Protein AF-A0A937P7V9-F1 (afdb_monomer_lite)

Foldseek 3Di:
DLQVLLVVLLVVLVCCVVVVDDPVCCVPVVVVSLVVSCVVVCVVVVVVVVVVVVDDPPPNDDPLLVVQLVVLLVVLVVVLVVVLVVVCVVCVVVPDPDPCNSCVVSNSVSSSSNSSVVSSVVSVVVD

pLDDT: mean 87.38, std 8.37, range [53.78, 97.75]

Radius of gyration: 17.05 Å; chains: 1; bounding box: 44×20×47 Å

Sequence (127 aa):
MGVICGLLGLAMISMQLVLDVPMWHIKSFGMFTVILLLVPYGLVTGYWMLIKSKEKISEWYDEKQWMDVSRAGFITLILSVLAMILIFILNIKSLPGGVFGILWFPFYLFFVLFVFSFCVLVFTNKS

Secondary structure (DSSP, 8-state):
-HHHHHHHHHHHHHHHHHTT--HHHIIIIIHHHHHHHHHHHHHHHHHHHHHHTTS-GGGT--HHHHHHHHHHHHHHHHHHHHHHHHHHHHHTTSTTTSTHHHHHHHHHHHHHHHHHHHHHHHHHHT-

Structure (mmCIF, N/CA/C/O backbone):
data_AF-A0A937P7V9-F1
#
_entry.id   AF-A0A937P7V9-F1
#
loop_
_atom_site.group_PDB
_atom_site.id
_atom_site.type_symbol
_atom_site.label_atom_id
_atom_site.label_alt_id
_atom_site.label_comp_id
_atom_site.label_asym_id
_atom_site.label_entity_id
_atom_site.label_seq_id
_atom_site.pdbx_PDB_ins_code
_atom_site.Cartn_x
_atom_site.Cartn_y
_atom_site.Cartn_z
_atom_site.occupancy
_atom_site.B_iso_or_equiv
_atom_site.auth_seq_id
_atom_site.auth_comp_id
_atom_site.auth_asym_id
_atom_site.auth_atom_id
_atom_site.pdbx_PDB_model_num
ATOM 1 N N . MET A 1 1 ? -8.938 -7.554 4.189 1.00 86.31 1 MET A N 1
ATOM 2 C CA . MET A 1 1 ? -9.083 -7.128 2.777 1.00 86.31 1 MET A CA 1
ATOM 3 C C . MET A 1 1 ? -7.957 -6.219 2.309 1.00 86.31 1 MET A C 1
ATOM 5 O O . MET A 1 1 ? -7.293 -6.596 1.355 1.00 86.31 1 MET A O 1
ATOM 9 N N . GLY A 1 2 ? -7.684 -5.090 2.979 1.00 88.25 2 GLY A N 1
ATOM 10 C CA . GLY A 1 2 ? -6.633 -4.156 2.544 1.00 88.25 2 GLY A CA 1
ATOM 11 C C . GLY A 1 2 ? -5.231 -4.773 2.417 1.00 88.25 2 GLY A C 1
ATOM 12 O O . GLY A 1 2 ? -4.589 -4.581 1.393 1.00 88.25 2 GLY A O 1
ATOM 13 N N . VAL A 1 3 ? -4.808 -5.626 3.363 1.00 92.81 3 VAL A N 1
ATOM 14 C CA . VAL A 1 3 ? -3.529 -6.370 3.265 1.00 92.81 3 VAL A CA 1
ATOM 15 C C . VAL A 1 3 ? -3.472 -7.243 2.007 1.00 92.81 3 VAL A C 1
ATOM 17 O O . VAL A 1 3 ? -2.483 -7.217 1.288 1.00 92.81 3 VAL A O 1
ATOM 20 N N . ILE A 1 4 ? -4.543 -7.987 1.717 1.00 92.62 4 ILE A N 1
ATOM 21 C CA . ILE A 1 4 ? -4.607 -8.906 0.571 1.00 92.62 4 ILE A CA 1
ATOM 22 C C . ILE A 1 4 ? -4.572 -8.118 -0.744 1.00 92.62 4 ILE A C 1
ATOM 24 O O . ILE A 1 4 ? -3.779 -8.434 -1.623 1.00 92.62 4 ILE A O 1
ATOM 28 N N . CYS A 1 5 ? -5.387 -7.064 -0.863 1.00 92.62 5 CYS A N 1
ATOM 29 C CA . CYS A 1 5 ? -5.443 -6.233 -2.071 1.00 92.62 5 CYS A CA 1
ATOM 30 C C . CYS A 1 5 ? -4.111 -5.506 -2.308 1.00 92.62 5 CYS A C 1
ATOM 32 O O . CYS A 1 5 ? -3.616 -5.483 -3.431 1.00 92.62 5 CYS A O 1
ATOM 34 N N . GLY A 1 6 ? -3.507 -4.970 -1.243 1.00 92.38 6 GLY A N 1
ATOM 35 C CA . GLY A 1 6 ? -2.187 -4.346 -1.284 1.00 92.38 6 GLY A CA 1
ATOM 36 C C . GLY A 1 6 ? -1.089 -5.321 -1.708 1.00 92.38 6 GLY A C 1
ATOM 37 O O . GLY A 1 6 ? -0.327 -5.024 -2.623 1.00 92.38 6 GLY A O 1
ATOM 38 N N . LEU A 1 7 ? -1.044 -6.514 -1.108 1.00 95.00 7 LEU A N 1
ATOM 39 C CA . LEU A 1 7 ? -0.042 -7.532 -1.431 1.00 95.00 7 LEU A CA 1
ATOM 40 C C . LEU A 1 7 ? -0.167 -8.029 -2.877 1.00 95.00 7 LEU A C 1
ATOM 42 O O . LEU A 1 7 ? 0.836 -8.098 -3.583 1.00 95.00 7 LEU A O 1
ATOM 46 N N . LEU A 1 8 ? -1.385 -8.343 -3.330 1.00 93.81 8 LEU A N 1
ATOM 47 C CA . LEU A 1 8 ? -1.629 -8.780 -4.707 1.00 93.81 8 LEU A CA 1
ATOM 48 C C . LEU A 1 8 ? -1.282 -7.679 -5.716 1.00 93.81 8 LEU A C 1
ATOM 50 O O . LEU A 1 8 ? -0.646 -7.961 -6.728 1.00 93.81 8 LEU A O 1
ATOM 54 N N . GLY A 1 9 ? -1.638 -6.424 -5.429 1.00 92.31 9 GLY A N 1
ATOM 55 C CA . GLY A 1 9 ? -1.283 -5.288 -6.279 1.00 92.31 9 GLY A CA 1
ATOM 56 C C . GLY A 1 9 ? 0.230 -5.087 -6.389 1.00 92.31 9 GLY A C 1
ATOM 57 O O . GLY A 1 9 ? 0.752 -4.940 -7.494 1.00 92.31 9 GLY A O 1
ATOM 58 N N . LEU A 1 10 ? 0.952 -5.166 -5.266 1.00 93.12 10 LEU A N 1
ATOM 59 C CA . LEU A 1 10 ? 2.416 -5.096 -5.250 1.00 93.12 10 LEU A CA 1
ATOM 60 C C . LEU A 1 10 ? 3.065 -6.267 -6.001 1.00 93.12 10 LEU A C 1
ATOM 62 O O . LEU A 1 10 ? 4.010 -6.043 -6.757 1.00 93.12 10 LEU A O 1
ATOM 66 N N . ALA A 1 11 ? 2.549 -7.490 -5.840 1.00 92.38 11 ALA A N 1
ATOM 67 C CA . ALA A 1 11 ? 3.038 -8.670 -6.552 1.00 92.38 11 ALA A CA 1
ATOM 68 C C . ALA A 1 11 ? 2.841 -8.553 -8.073 1.00 92.38 11 ALA A C 1
ATOM 70 O O . ALA A 1 11 ? 3.729 -8.896 -8.849 1.00 92.38 11 ALA A O 1
ATOM 71 N N . MET A 1 12 ? 1.705 -8.015 -8.519 1.00 88.38 12 MET A N 1
ATOM 72 C CA . MET A 1 12 ? 1.456 -7.797 -9.947 1.00 88.38 12 MET A CA 1
ATOM 73 C C . MET A 1 12 ? 2.388 -6.734 -10.537 1.00 88.38 12 MET A C 1
ATOM 75 O O . MET A 1 12 ? 2.881 -6.894 -11.654 1.00 88.38 12 MET A O 1
ATOM 79 N N . ILE A 1 13 ? 2.660 -5.659 -9.792 1.00 88.56 13 ILE A N 1
ATOM 80 C CA . ILE A 1 13 ? 3.588 -4.606 -10.224 1.00 88.56 13 ILE A CA 1
ATOM 81 C C . ILE A 1 13 ? 5.021 -5.141 -10.291 1.00 88.56 13 ILE A C 1
ATOM 83 O O . ILE A 1 13 ? 5.723 -4.869 -11.264 1.00 88.56 13 ILE A O 1
ATOM 87 N N . SER A 1 14 ? 5.455 -5.931 -9.306 1.00 87.62 14 SER A N 1
ATOM 88 C CA . SER A 1 14 ? 6.796 -6.522 -9.327 1.00 87.62 14 SER A CA 1
ATOM 89 C C . SER A 1 14 ? 6.968 -7.505 -10.487 1.00 87.62 14 SER A C 1
ATOM 91 O O . SER A 1 14 ? 7.996 -7.463 -11.159 1.00 87.62 14 SER A O 1
ATOM 93 N N . MET A 1 15 ? 5.950 -8.313 -10.806 1.00 86.31 15 MET A N 1
ATOM 94 C CA . MET A 1 15 ? 5.969 -9.179 -11.991 1.00 86.31 15 MET A CA 1
ATOM 95 C C . MET A 1 15 ? 6.113 -8.382 -13.294 1.00 86.31 15 MET A C 1
ATOM 97 O O . MET A 1 15 ? 6.907 -8.762 -14.150 1.00 86.31 15 MET A O 1
ATOM 101 N N . GLN A 1 16 ? 5.403 -7.257 -13.437 1.00 82.81 16 GLN A N 1
ATOM 102 C CA . GLN A 1 16 ? 5.505 -6.401 -14.629 1.00 82.81 16 GLN A CA 1
ATOM 103 C C . GLN A 1 16 ? 6.888 -5.760 -14.788 1.00 82.81 16 GLN A C 1
ATOM 105 O O . GLN A 1 16 ? 7.325 -5.537 -15.913 1.00 82.81 16 GLN A O 1
ATOM 110 N N . LEU A 1 17 ? 7.581 -5.492 -13.678 1.00 79.62 17 LEU A N 1
ATOM 111 C CA . LEU A 1 17 ? 8.949 -4.971 -13.689 1.00 79.62 17 LEU A CA 1
ATOM 112 C C . LEU A 1 17 ? 9.990 -6.040 -14.049 1.00 79.62 17 LEU A C 1
ATOM 114 O O . LEU A 1 17 ? 10.991 -5.713 -14.679 1.00 79.62 17 LEU A O 1
ATOM 118 N N . VAL A 1 18 ? 9.775 -7.297 -13.650 1.00 83.25 18 VAL A N 1
ATOM 119 C CA . VAL A 1 18 ? 10.735 -8.395 -13.872 1.00 83.25 18 VAL A CA 1
ATOM 120 C C . VAL A 1 18 ? 10.582 -9.034 -15.255 1.00 83.25 18 VAL A C 1
ATOM 122 O O . VAL A 1 18 ? 11.574 -9.453 -15.843 1.00 83.25 18 VAL A O 1
ATOM 125 N N . LEU A 1 19 ? 9.357 -9.121 -15.781 1.00 81.31 19 LEU A N 1
ATOM 126 C CA . LEU A 1 19 ? 9.044 -9.881 -17.000 1.00 81.31 19 LEU A CA 1
ATOM 127 C C . LEU A 1 19 ? 9.114 -9.066 -18.306 1.00 81.31 19 LEU A C 1
ATOM 129 O O . LEU A 1 19 ? 8.649 -9.554 -19.330 1.00 81.31 19 LEU A O 1
ATOM 133 N N . ASP A 1 20 ? 9.662 -7.846 -18.268 1.00 71.69 20 ASP A N 1
ATOM 134 C CA . ASP A 1 20 ? 9.807 -6.922 -19.412 1.00 71.69 20 ASP A CA 1
ATOM 135 C C . ASP A 1 20 ? 8.569 -6.888 -20.334 1.00 71.69 20 ASP A C 1
ATOM 137 O O . ASP A 1 20 ? 8.612 -7.084 -21.551 1.00 71.69 20 ASP A O 1
ATOM 141 N N . VAL A 1 21 ? 7.403 -6.727 -19.704 1.00 79.50 21 VAL A N 1
ATOM 142 C CA . VAL A 1 21 ? 6.103 -6.848 -20.364 1.00 79.50 21 VAL A CA 1
ATOM 143 C C . VAL A 1 21 ? 5.898 -5.665 -21.324 1.00 79.50 21 VAL A C 1
ATOM 145 O O . VAL A 1 21 ? 6.143 -4.518 -20.941 1.00 79.50 21 VAL A O 1
ATOM 148 N N . PRO A 1 22 ? 5.385 -5.876 -22.554 1.00 82.81 22 PRO A N 1
ATOM 149 C CA . PRO A 1 22 ? 5.206 -4.795 -23.517 1.00 82.81 22 PRO A CA 1
ATOM 150 C C . PRO A 1 22 ? 4.303 -3.677 -22.979 1.00 82.81 22 PRO A C 1
ATOM 152 O O . PRO A 1 22 ? 3.247 -3.913 -22.387 1.00 82.81 22 PRO A O 1
ATOM 155 N N . MET A 1 23 ? 4.678 -2.429 -23.272 1.00 79.50 23 MET A N 1
ATOM 156 C CA . MET A 1 23 ? 4.063 -1.223 -22.698 1.00 79.50 23 MET A CA 1
ATOM 157 C C . MET A 1 23 ? 2.548 -1.104 -22.955 1.00 79.50 23 MET A C 1
ATOM 159 O O . MET A 1 23 ? 1.813 -0.557 -22.133 1.00 79.50 23 MET A O 1
ATOM 163 N N . TRP A 1 24 ? 2.052 -1.631 -24.081 1.00 81.31 24 TRP A N 1
ATOM 164 C CA . TRP A 1 24 ? 0.614 -1.672 -24.385 1.00 81.31 24 TRP A CA 1
ATOM 165 C C . TRP A 1 24 ? -0.169 -2.572 -23.418 1.00 81.31 24 TRP A C 1
ATOM 167 O O . TRP A 1 24 ? -1.283 -2.227 -23.010 1.00 81.31 24 TRP A O 1
ATOM 177 N N . HIS A 1 25 ? 0.433 -3.691 -23.009 1.00 83.88 25 HIS A N 1
ATOM 178 C CA . HIS A 1 25 ? -0.170 -4.619 -22.061 1.00 83.88 25 HIS A CA 1
ATOM 179 C C . HIS A 1 25 ? -0.229 -3.997 -20.661 1.00 83.88 25 HIS A C 1
ATOM 181 O O . HIS A 1 25 ? -1.283 -4.014 -20.030 1.00 83.88 25 HIS A O 1
ATOM 187 N N . ILE A 1 26 ? 0.856 -3.346 -20.222 1.00 82.19 26 ILE A N 1
ATOM 188 C CA . ILE A 1 26 ? 0.908 -2.612 -18.946 1.00 82.19 26 ILE A CA 1
ATOM 189 C C . ILE A 1 26 ? -0.162 -1.512 -18.901 1.00 82.19 26 ILE A C 1
ATOM 191 O O . ILE A 1 26 ? -0.881 -1.382 -17.912 1.00 82.19 26 ILE A O 1
ATOM 195 N N . LYS A 1 27 ? -0.326 -0.744 -19.984 1.00 82.06 27 LYS A N 1
ATOM 196 C CA . LYS A 1 27 ? -1.345 0.315 -20.051 1.00 82.06 27 LYS A CA 1
ATOM 197 C C . LYS A 1 27 ? -2.769 -0.231 -19.959 1.00 82.06 27 LYS A C 1
ATOM 199 O O . LYS A 1 27 ? -3.555 0.283 -19.173 1.00 82.06 27 LYS A O 1
ATOM 204 N N . SER A 1 28 ? -3.101 -1.250 -20.748 1.00 81.06 28 SER A N 1
ATOM 205 C CA . SER A 1 28 ? -4.487 -1.723 -20.869 1.00 81.06 28 SER A CA 1
ATOM 206 C C . SER A 1 28 ? -4.867 -2.677 -19.734 1.00 81.06 28 SER A C 1
ATOM 208 O O . SER A 1 28 ? -5.814 -2.432 -18.988 1.00 81.06 28 SER A O 1
ATOM 210 N N . PHE A 1 29 ? -4.094 -3.750 -19.560 1.00 81.38 29 PHE A N 1
ATOM 211 C CA . PHE A 1 29 ? -4.375 -4.783 -18.562 1.00 81.38 29 PHE A CA 1
ATOM 212 C C . PHE A 1 29 ? -3.915 -4.372 -17.166 1.00 81.38 29 PHE A C 1
ATOM 214 O O . PHE A 1 29 ? -4.585 -4.703 -16.187 1.00 81.38 29 PHE A O 1
ATOM 221 N N . GLY A 1 30 ? -2.821 -3.610 -17.056 1.00 81.75 30 GLY A N 1
ATOM 222 C CA . GLY A 1 30 ? -2.353 -3.098 -15.769 1.00 81.75 30 GLY A CA 1
ATOM 223 C C . GLY A 1 30 ? -3.386 -2.181 -15.116 1.00 81.75 30 GLY A C 1
ATOM 224 O O . GLY A 1 30 ? -3.765 -2.430 -13.975 1.00 81.75 30 GLY A O 1
ATOM 225 N N . MET A 1 31 ? -3.934 -1.196 -15.843 1.00 80.69 31 MET A N 1
ATOM 226 C CA . MET A 1 31 ? -4.994 -0.325 -15.303 1.00 80.69 31 MET A CA 1
ATOM 227 C C . MET A 1 31 ? -6.251 -1.105 -14.913 1.00 80.69 31 MET A C 1
ATOM 229 O O . MET A 1 31 ? -6.789 -0.892 -13.826 1.00 80.69 31 MET A O 1
ATOM 233 N N . PHE A 1 32 ? -6.701 -2.035 -15.761 1.00 86.75 32 PHE A N 1
ATOM 234 C CA . PHE A 1 32 ? -7.875 -2.855 -15.460 1.00 86.75 32 PHE A CA 1
ATOM 235 C C . PHE A 1 32 ? -7.682 -3.681 -14.180 1.00 86.75 32 PHE A C 1
ATOM 237 O O . PHE A 1 32 ? -8.556 -3.713 -13.315 1.00 86.75 32 PHE A O 1
ATOM 244 N N . THR A 1 33 ? -6.506 -4.288 -14.021 1.00 85.75 33 THR A N 1
ATOM 245 C CA . THR A 1 33 ? -6.161 -5.092 -12.840 1.00 85.75 33 THR A CA 1
ATOM 246 C C . THR A 1 33 ? -6.115 -4.242 -11.573 1.00 85.75 33 THR A C 1
ATOM 248 O O . THR A 1 33 ? -6.629 -4.661 -10.537 1.00 85.75 33 THR A O 1
ATOM 251 N N . VAL A 1 34 ? -5.545 -3.033 -11.651 1.00 88.44 34 VAL A N 1
ATOM 252 C CA . VAL A 1 34 ? -5.512 -2.082 -10.527 1.00 88.44 34 VAL A CA 1
ATOM 253 C C . VAL A 1 34 ? -6.932 -1.767 -10.058 1.00 88.44 34 VAL A C 1
ATOM 255 O O . VAL A 1 34 ? -7.217 -1.873 -8.867 1.00 88.44 34 VAL A O 1
ATOM 258 N N . ILE A 1 35 ? -7.836 -1.436 -10.985 1.00 89.69 35 ILE A N 1
ATOM 259 C CA . ILE A 1 35 ? -9.241 -1.143 -10.666 1.00 89.69 35 ILE A CA 1
ATOM 260 C C . ILE A 1 35 ? -9.904 -2.368 -10.033 1.00 89.69 35 ILE A C 1
ATOM 262 O O . ILE A 1 35 ? -10.498 -2.259 -8.962 1.00 89.69 35 ILE A O 1
ATOM 266 N N . LEU A 1 36 ? -9.761 -3.539 -10.654 1.00 91.12 36 LEU A N 1
ATOM 267 C CA . LEU A 1 36 ? -10.391 -4.776 -10.197 1.00 91.12 36 LEU A CA 1
ATOM 268 C C . LEU A 1 36 ? -9.933 -5.183 -8.789 1.00 91.12 36 LEU A C 1
ATOM 270 O O . LEU A 1 36 ? -10.756 -5.613 -7.985 1.00 91.12 36 LEU A O 1
ATOM 274 N N . LEU A 1 37 ? -8.653 -4.992 -8.458 1.00 90.69 37 LEU A N 1
ATOM 275 C CA . LEU A 1 37 ? -8.118 -5.239 -7.114 1.00 90.69 37 LEU A CA 1
ATOM 276 C C . LEU A 1 37 ? -8.598 -4.217 -6.075 1.00 90.69 37 LEU A C 1
ATOM 278 O O . LEU A 1 37 ? -8.649 -4.537 -4.886 1.00 90.69 37 LEU A O 1
ATOM 282 N N . LEU A 1 38 ? -8.972 -3.006 -6.493 1.00 91.38 38 LEU A N 1
ATOM 283 C CA . LEU A 1 38 ? -9.505 -1.983 -5.593 1.00 91.38 38 LEU A CA 1
ATOM 284 C C . LEU A 1 38 ? -10.999 -2.125 -5.325 1.00 91.38 38 LEU A C 1
ATOM 286 O O . LEU A 1 38 ? -11.435 -1.761 -4.234 1.00 91.38 38 LEU A O 1
ATOM 290 N N . VAL A 1 39 ? -11.769 -2.697 -6.254 1.00 92.94 39 VAL A N 1
ATOM 291 C CA . VAL A 1 39 ? -13.209 -2.958 -6.075 1.00 92.94 39 VAL A CA 1
ATOM 292 C C . VAL A 1 39 ? -13.530 -3.663 -4.748 1.00 92.94 39 VAL A C 1
ATOM 294 O O . VAL A 1 39 ? -14.327 -3.115 -3.986 1.00 92.94 39 VAL A O 1
ATOM 297 N N . PRO A 1 40 ? -12.935 -4.821 -4.391 1.00 90.50 40 PRO A N 1
ATOM 298 C CA . PRO A 1 40 ? -13.286 -5.506 -3.148 1.00 90.50 40 PRO A CA 1
ATOM 299 C C . PRO A 1 40 ? -12.928 -4.685 -1.906 1.00 90.50 40 PRO A C 1
ATOM 301 O O . PRO A 1 40 ? -13.662 -4.713 -0.919 1.00 90.50 40 PRO A O 1
ATOM 304 N N . TYR A 1 41 ? -11.829 -3.926 -1.943 1.00 90.75 41 TYR A N 1
ATOM 305 C CA . TYR A 1 41 ? -11.480 -3.028 -0.848 1.00 90.75 41 TYR A CA 1
ATOM 306 C C . TYR A 1 41 ? -12.492 -1.884 -0.722 1.00 90.75 41 TYR A C 1
ATOM 308 O O . TYR A 1 41 ? -12.989 -1.641 0.374 1.00 90.75 41 TYR A O 1
ATOM 316 N N . GLY A 1 42 ? -12.834 -1.232 -1.836 1.00 91.44 42 GLY A N 1
ATOM 317 C CA . GLY A 1 42 ? -13.794 -0.130 -1.890 1.00 91.44 42 GLY A CA 1
ATOM 318 C C . GLY A 1 42 ? -15.206 -0.535 -1.470 1.00 91.44 42 GLY A C 1
ATOM 319 O O . GLY A 1 42 ? -15.867 0.209 -0.753 1.00 91.44 42 GLY A O 1
ATOM 320 N N . LEU A 1 43 ? -15.659 -1.733 -1.847 1.00 93.38 43 LEU A N 1
ATOM 321 C CA . LEU A 1 43 ? -16.957 -2.260 -1.419 1.00 93.38 43 LEU A CA 1
ATOM 322 C C . LEU A 1 43 ? -17.005 -2.477 0.094 1.00 93.38 43 LEU A C 1
ATOM 324 O O . LEU A 1 43 ? -17.972 -2.079 0.739 1.00 93.38 43 LEU A O 1
ATOM 328 N N . VAL A 1 44 ? -15.961 -3.076 0.672 1.00 92.62 44 VAL A N 1
ATOM 329 C CA . VAL A 1 44 ? -15.913 -3.352 2.115 1.00 92.62 44 VAL A CA 1
ATOM 330 C C . VAL A 1 44 ? -15.791 -2.064 2.925 1.00 92.62 44 VAL A C 1
ATOM 332 O O . VAL A 1 44 ? -16.508 -1.902 3.912 1.00 92.62 44 VAL A O 1
ATOM 335 N N . THR A 1 45 ? -14.928 -1.133 2.515 1.00 89.69 45 THR A N 1
ATOM 336 C CA . THR A 1 45 ? -14.790 0.158 3.206 1.00 89.69 45 THR A CA 1
ATOM 337 C C . THR A 1 45 ? -16.029 1.030 3.039 1.00 89.69 45 THR A C 1
ATOM 339 O O . THR A 1 45 ? -16.480 1.621 4.016 1.00 89.69 45 THR A O 1
ATOM 342 N N . GLY A 1 46 ? -16.630 1.057 1.848 1.00 92.56 46 GLY A N 1
ATOM 343 C CA . GLY A 1 46 ? -17.882 1.766 1.591 1.00 92.56 46 GLY A CA 1
ATOM 344 C C . GLY A 1 46 ? -19.042 1.206 2.411 1.00 92.56 46 GLY A C 1
ATOM 345 O O . GLY A 1 46 ? -19.757 1.964 3.062 1.00 92.56 46 GLY A O 1
ATOM 346 N N . TYR A 1 47 ? -19.192 -0.120 2.460 1.00 93.00 47 TYR A N 1
ATOM 347 C CA . TYR A 1 47 ? -20.192 -0.772 3.307 1.00 93.00 47 TYR A CA 1
ATOM 348 C C . TYR A 1 47 ? -19.992 -0.438 4.791 1.00 93.00 47 TYR A C 1
ATOM 350 O O . TYR A 1 47 ? -20.946 -0.070 5.479 1.00 93.00 47 TYR A O 1
ATOM 358 N N . TRP A 1 48 ? -18.747 -0.493 5.270 1.00 90.38 48 TRP A N 1
ATOM 359 C CA . TRP A 1 48 ? -18.408 -0.114 6.640 1.00 90.38 48 TRP A CA 1
ATOM 360 C C . TRP A 1 48 ? -18.739 1.359 6.937 1.00 90.38 48 TRP A C 1
ATOM 362 O O . TRP A 1 48 ? -19.345 1.647 7.968 1.00 90.38 48 TRP A O 1
ATOM 372 N N . MET A 1 49 ? -18.438 2.283 6.016 1.00 89.56 49 MET A N 1
ATOM 373 C CA . MET A 1 49 ? -18.797 3.702 6.153 1.00 89.56 49 MET A CA 1
ATOM 374 C C . MET A 1 49 ? -20.313 3.917 6.217 1.00 89.56 49 MET A C 1
ATOM 376 O O . MET A 1 49 ? -20.781 4.719 7.024 1.00 89.56 49 MET A O 1
ATOM 380 N N . LEU A 1 50 ? -21.095 3.192 5.411 1.00 93.00 50 LEU A N 1
ATOM 381 C CA . LEU A 1 50 ? -22.559 3.280 5.440 1.00 93.00 50 LEU A CA 1
ATOM 382 C C . LEU A 1 50 ? -23.135 2.827 6.786 1.00 93.00 50 LEU A C 1
ATOM 384 O O . LEU A 1 50 ? -24.080 3.448 7.271 1.00 93.00 50 LEU A O 1
ATOM 388 N N . ILE A 1 51 ? -22.572 1.785 7.404 1.00 89.81 51 ILE A N 1
ATOM 389 C CA . ILE A 1 51 ? -22.967 1.363 8.756 1.00 89.81 51 ILE A CA 1
ATOM 390 C C . ILE A 1 51 ? -22.595 2.449 9.765 1.00 89.81 51 ILE A C 1
ATOM 392 O O . ILE A 1 51 ? -23.467 2.937 10.482 1.00 89.81 51 ILE A O 1
ATOM 396 N N . LYS A 1 52 ? -21.331 2.888 9.766 1.00 86.19 52 LYS A N 1
ATOM 397 C CA . LYS A 1 52 ? -20.831 3.872 10.733 1.00 86.19 52 LYS A CA 1
ATOM 398 C C . LYS A 1 52 ? -21.539 5.221 10.643 1.00 86.19 52 LYS A C 1
ATOM 400 O O . LYS A 1 52 ? -21.823 5.814 11.675 1.00 86.19 52 LYS A O 1
ATOM 405 N N . SER A 1 53 ? -21.947 5.667 9.455 1.00 88.19 53 SER A N 1
ATOM 406 C CA . SER A 1 53 ? -22.735 6.901 9.283 1.00 88.19 53 SER A CA 1
ATOM 407 C C . SER A 1 53 ? -24.067 6.926 10.046 1.00 88.19 53 SER A C 1
ATOM 409 O O . SER A 1 53 ? -24.626 8.001 10.254 1.00 88.19 53 SER A O 1
ATOM 411 N N . LYS A 1 54 ? -24.575 5.761 10.470 1.00 88.56 54 LYS A N 1
ATOM 412 C CA . LYS A 1 54 ? -25.809 5.625 11.256 1.00 88.56 54 LYS A CA 1
ATOM 413 C C . LYS A 1 54 ? -25.558 5.582 12.769 1.00 88.56 54 LYS A C 1
ATOM 415 O O . LYS A 1 54 ? -26.513 5.682 13.532 1.00 88.56 54 LYS A O 1
ATOM 420 N N . GLU A 1 55 ? -24.306 5.432 13.196 1.00 87.94 55 GLU A N 1
ATOM 421 C CA . GLU A 1 55 ? -23.888 5.389 14.602 1.00 87.94 55 GLU A CA 1
ATOM 422 C C . GLU A 1 55 ? -23.452 6.778 15.090 1.00 87.94 55 GLU A C 1
ATOM 424 O O . GLU A 1 55 ? -23.017 7.627 14.303 1.00 87.94 55 GLU A O 1
ATOM 429 N N . LYS A 1 56 ? -23.521 7.023 16.405 1.00 81.75 56 LYS A N 1
ATOM 430 C CA . LYS A 1 56 ? -22.993 8.268 16.987 1.00 81.75 56 LYS A CA 1
ATOM 431 C C . LYS A 1 56 ? -21.471 8.295 16.854 1.00 81.75 56 LYS A C 1
ATOM 433 O O . LYS A 1 56 ? -20.814 7.290 17.087 1.00 81.75 56 LYS A O 1
ATOM 438 N N . ILE A 1 57 ? -20.898 9.465 16.564 1.00 73.94 57 ILE A N 1
ATOM 439 C CA . ILE A 1 57 ? -19.444 9.645 16.366 1.00 73.94 57 ILE A CA 1
ATOM 440 C C . ILE A 1 57 ? -18.622 9.107 17.554 1.00 73.94 57 ILE A C 1
ATOM 442 O O . ILE A 1 57 ? -17.552 8.542 17.350 1.00 73.94 57 ILE A O 1
ATOM 446 N N . SER A 1 58 ? -19.138 9.216 18.784 1.00 74.06 58 SER A N 1
ATOM 447 C CA . SER A 1 58 ? -18.493 8.690 19.997 1.00 74.06 58 SER A CA 1
ATOM 448 C C . SER A 1 58 ? -18.362 7.161 20.039 1.00 74.06 58 SER A C 1
ATOM 450 O O . SER A 1 58 ? -17.624 6.646 20.866 1.00 74.06 58 SER A O 1
ATOM 452 N N . GLU A 1 59 ? -19.081 6.435 19.182 1.00 76.44 59 GLU A N 1
ATOM 453 C CA . GLU A 1 59 ? -19.091 4.965 19.105 1.00 76.44 59 GLU A CA 1
ATOM 454 C C . GLU A 1 59 ? -18.275 4.444 17.904 1.00 76.44 59 GLU A C 1
ATOM 456 O O . GLU A 1 59 ? -18.181 3.237 17.661 1.00 76.44 59 GLU A O 1
ATOM 461 N N . TRP A 1 60 ? -17.679 5.338 17.106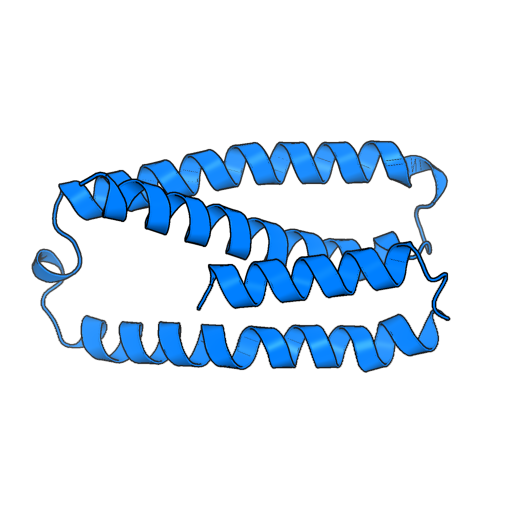 1.00 77.31 60 TRP A N 1
ATOM 462 C CA . TRP A 1 60 ? -16.943 4.933 15.905 1.00 77.31 60 TRP A CA 1
ATOM 463 C C . TRP A 1 60 ? -15.630 4.241 16.240 1.00 77.31 60 TRP A C 1
ATOM 465 O O . TRP A 1 60 ? -15.330 3.204 15.644 1.00 77.31 60 TRP A O 1
ATOM 475 N N . TYR A 1 61 ? -14.889 4.816 17.185 1.00 80.19 61 TYR A N 1
ATOM 476 C CA . TYR A 1 61 ? -13.603 4.329 17.656 1.00 80.19 61 TYR A CA 1
ATOM 477 C C . TYR A 1 61 ? -13.461 4.595 19.150 1.00 80.19 61 TYR A C 1
ATOM 479 O O . TYR A 1 61 ? -13.698 5.713 19.603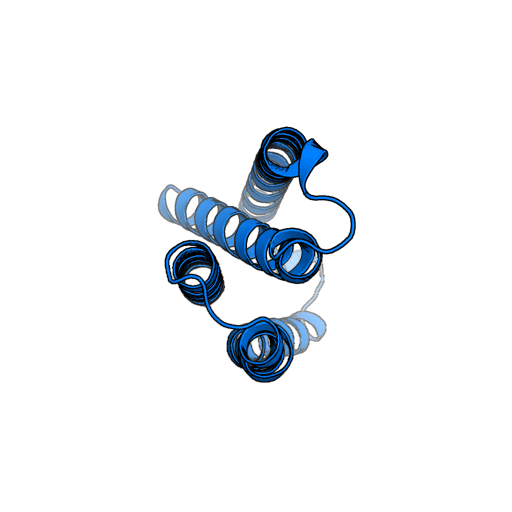 1.00 80.19 61 TYR A O 1
ATOM 487 N N . ASP A 1 62 ? -13.012 3.582 19.884 1.00 85.62 62 ASP A N 1
ATOM 488 C CA . ASP A 1 62 ? -12.466 3.776 21.227 1.00 85.62 62 ASP A CA 1
ATOM 489 C C . ASP A 1 62 ? -11.118 4.528 21.145 1.00 85.62 62 ASP A C 1
ATOM 491 O O . ASP A 1 62 ? -10.424 4.465 20.122 1.00 85.62 62 ASP A O 1
ATOM 495 N N . GLU A 1 63 ? -10.712 5.212 22.215 1.00 86.25 63 GLU A N 1
ATOM 496 C CA . GLU A 1 63 ? -9.462 5.984 22.299 1.00 86.25 63 GLU A CA 1
ATOM 497 C C . GLU A 1 63 ? -8.249 5.131 21.887 1.00 86.25 63 GLU A C 1
ATOM 499 O O . GLU A 1 63 ? -7.389 5.563 21.113 1.00 86.25 63 GLU A O 1
ATOM 504 N N . LYS A 1 64 ? -8.242 3.859 22.308 1.00 86.50 64 LYS A N 1
ATOM 505 C CA . LYS A 1 64 ? -7.223 2.870 21.931 1.00 86.50 64 LYS A CA 1
ATOM 506 C C . LYS A 1 64 ? -7.189 2.620 20.419 1.00 86.50 64 LYS A C 1
ATOM 508 O O . LYS A 1 64 ? -6.122 2.639 19.808 1.00 86.50 64 LYS A O 1
ATOM 513 N N . GLN A 1 65 ? -8.354 2.432 19.799 1.00 86.81 65 GLN A N 1
ATOM 514 C CA . GLN A 1 65 ? -8.450 2.183 18.359 1.00 86.81 65 GLN A CA 1
ATOM 515 C C . GLN A 1 65 ? -8.030 3.414 17.551 1.00 86.81 65 GLN A C 1
ATOM 517 O O . GLN A 1 65 ? -7.367 3.282 16.520 1.00 86.81 65 GLN A O 1
ATOM 522 N N . TRP A 1 66 ? -8.378 4.612 18.024 1.00 89.62 66 TRP A N 1
ATOM 523 C CA . TRP A 1 66 ? -7.973 5.860 17.383 1.00 89.62 66 TRP A CA 1
ATOM 524 C C . TRP A 1 66 ? -6.451 6.058 17.427 1.00 89.62 66 TRP A C 1
ATOM 526 O O . TRP A 1 66 ? -5.837 6.443 16.424 1.00 89.62 66 TRP A O 1
ATOM 536 N N . MET A 1 67 ? -5.821 5.724 18.556 1.00 91.62 67 MET A N 1
ATOM 537 C CA . MET A 1 67 ? -4.365 5.746 18.700 1.00 91.62 67 MET A CA 1
ATOM 538 C C . MET A 1 67 ? -3.676 4.731 17.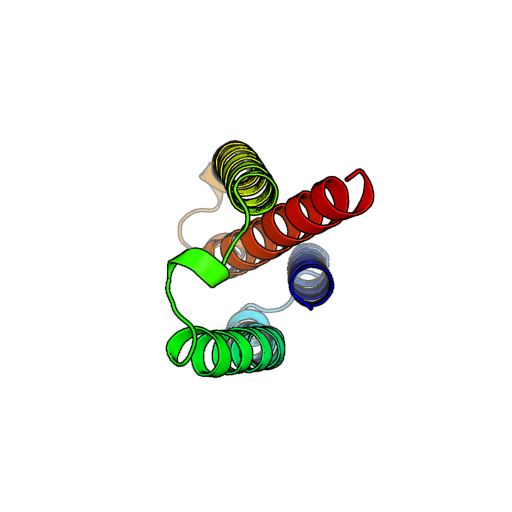773 1.00 91.62 67 MET A C 1
ATOM 540 O O . MET A 1 67 ? -2.695 5.081 17.110 1.00 91.62 67 MET A O 1
ATOM 544 N N . ASP A 1 68 ? -4.201 3.507 17.663 1.00 92.12 68 ASP A N 1
ATOM 545 C CA . ASP A 1 68 ? -3.650 2.466 16.784 1.00 92.12 68 ASP A CA 1
ATOM 546 C C . ASP A 1 68 ? -3.714 2.868 15.301 1.00 92.12 68 ASP A C 1
ATOM 548 O O . ASP A 1 68 ? -2.722 2.741 14.572 1.00 92.12 68 ASP A O 1
ATOM 552 N N . VAL A 1 69 ? -4.851 3.418 14.857 1.00 92.50 69 VAL A N 1
ATOM 553 C CA . VAL A 1 69 ? -5.029 3.931 13.487 1.00 92.50 69 VAL A CA 1
ATOM 554 C C . VAL A 1 69 ? -4.082 5.098 13.210 1.00 92.50 69 VAL A C 1
ATOM 556 O O . VAL A 1 69 ? -3.434 5.128 12.160 1.00 92.50 69 VAL A O 1
ATOM 559 N N . SER A 1 70 ? -3.945 6.028 14.156 1.00 93.31 70 SER A N 1
ATOM 560 C CA . SER A 1 70 ? -3.046 7.181 14.024 1.00 93.31 70 SER A CA 1
ATOM 561 C C . SER A 1 70 ? -1.582 6.747 13.924 1.00 93.31 70 SER A C 1
ATOM 563 O O . SER A 1 70 ? -0.845 7.211 13.049 1.00 93.31 70 SER A O 1
ATOM 565 N N . ARG A 1 71 ? -1.163 5.789 14.759 1.00 94.25 71 ARG A N 1
ATOM 566 C CA . ARG A 1 71 ? 0.185 5.208 14.720 1.00 94.25 71 ARG A CA 1
ATOM 567 C C . ARG A 1 71 ? 0.455 4.491 13.397 1.00 94.25 71 ARG A C 1
ATOM 569 O O . ARG A 1 71 ? 1.527 4.664 12.816 1.00 94.25 71 ARG A O 1
ATOM 576 N N . ALA A 1 72 ? -0.506 3.708 12.907 1.00 95.81 72 ALA A N 1
ATOM 577 C CA . ALA A 1 72 ? -0.404 3.044 11.611 1.00 95.81 72 ALA A CA 1
ATOM 578 C C . ALA A 1 72 ? -0.314 4.055 10.456 1.00 95.81 72 ALA A C 1
ATOM 580 O O . ALA A 1 72 ? 0.517 3.886 9.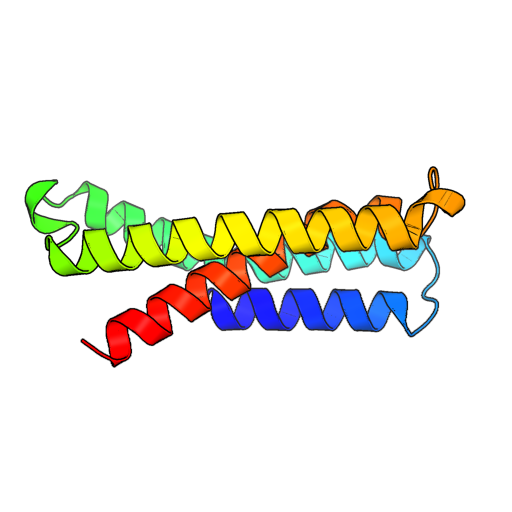560 1.00 95.81 72 ALA A O 1
ATOM 581 N N . GLY A 1 73 ? -1.107 5.129 10.498 1.00 95.88 73 GLY A N 1
ATOM 582 C CA . GLY A 1 73 ? -1.057 6.222 9.526 1.00 95.88 73 GLY A CA 1
ATOM 583 C C . GLY A 1 73 ? 0.308 6.907 9.487 1.00 95.88 73 GLY A C 1
ATOM 584 O O . GLY A 1 73 ? 0.883 7.070 8.411 1.00 95.88 73 GLY A O 1
ATOM 585 N N . PHE A 1 74 ? 0.876 7.225 10.651 1.00 97.00 74 PHE A N 1
ATOM 586 C CA . PHE A 1 74 ? 2.197 7.850 10.748 1.00 97.00 74 PHE A CA 1
ATOM 587 C C . PHE A 1 74 ? 3.318 6.961 10.186 1.00 97.00 74 PHE A C 1
ATOM 589 O O . PHE A 1 74 ? 4.137 7.420 9.388 1.00 97.00 74 PHE A O 1
ATOM 596 N N . ILE A 1 75 ? 3.327 5.670 10.539 1.00 97.19 75 ILE A N 1
ATOM 597 C CA . ILE A 1 75 ? 4.303 4.706 10.003 1.00 97.19 75 ILE A CA 1
ATOM 598 C C . ILE A 1 75 ? 4.156 4.574 8.486 1.00 97.19 75 ILE A C 1
ATOM 600 O O . ILE A 1 75 ? 5.154 4.584 7.765 1.00 97.19 75 ILE A O 1
ATOM 604 N N . THR A 1 76 ? 2.918 4.497 7.996 1.00 97.50 76 THR A N 1
ATOM 605 C CA . THR A 1 76 ? 2.640 4.419 6.559 1.00 97.50 76 THR A CA 1
ATOM 606 C C . THR A 1 76 ? 3.163 5.646 5.830 1.00 97.50 76 THR A C 1
ATOM 608 O O . THR A 1 76 ? 3.804 5.500 4.794 1.00 97.50 76 THR A O 1
ATOM 611 N N . LEU A 1 77 ? 2.952 6.845 6.380 1.00 96.62 77 LEU A N 1
ATOM 612 C CA . LEU A 1 77 ? 3.446 8.086 5.793 1.00 96.62 77 LEU A CA 1
ATOM 613 C C . LEU A 1 77 ? 4.972 8.062 5.654 1.00 96.62 77 LEU A C 1
ATOM 615 O O . LEU A 1 77 ? 5.475 8.240 4.545 1.00 96.62 77 LEU A O 1
ATOM 619 N N . ILE A 1 78 ? 5.698 7.760 6.736 1.00 97.75 78 ILE A N 1
ATOM 620 C CA . ILE A 1 78 ? 7.168 7.674 6.720 1.00 97.75 78 ILE A CA 1
ATOM 621 C C . ILE A 1 78 ? 7.640 6.667 5.669 1.00 97.75 78 ILE A C 1
ATOM 623 O O . ILE A 1 78 ? 8.463 7.000 4.815 1.00 97.75 78 ILE A O 1
ATOM 627 N N . LEU A 1 79 ? 7.106 5.445 5.705 1.00 97.25 79 LEU A N 1
ATOM 628 C CA . LEU A 1 79 ? 7.521 4.390 4.785 1.00 97.25 79 LEU A CA 1
ATOM 629 C C . LEU A 1 79 ? 7.172 4.730 3.335 1.00 97.25 79 LEU A C 1
ATOM 631 O O . LEU A 1 79 ? 7.959 4.430 2.442 1.00 97.25 79 LEU A O 1
ATOM 635 N N . SER A 1 80 ? 6.032 5.378 3.090 1.00 96.06 80 SER A N 1
ATOM 636 C CA . SER A 1 80 ? 5.612 5.769 1.743 1.00 96.06 80 SER A CA 1
ATOM 637 C C . SER A 1 80 ? 6.526 6.840 1.149 1.00 96.06 80 SER A C 1
ATOM 639 O O . SER A 1 80 ? 6.943 6.710 0.001 1.00 96.06 80 SER A O 1
ATOM 641 N N . VAL A 1 81 ? 6.928 7.840 1.941 1.00 95.38 81 VAL A N 1
ATOM 642 C CA . VAL A 1 81 ? 7.88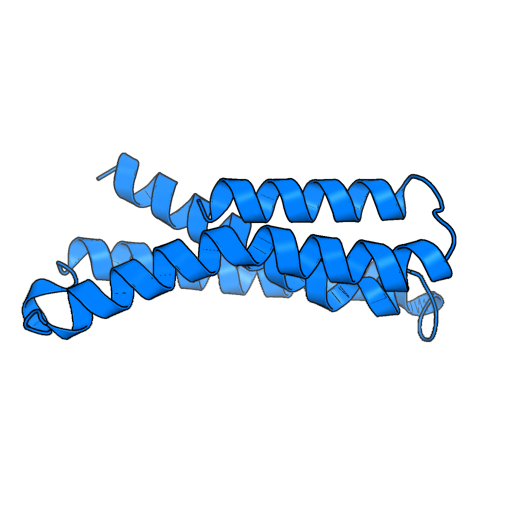7 8.868 1.516 1.00 95.38 81 VAL A CA 1
ATOM 643 C C . VAL A 1 81 ? 9.238 8.235 1.197 1.00 95.38 81 VAL A C 1
ATOM 645 O O . VAL A 1 81 ? 9.779 8.466 0.117 1.00 95.38 81 VAL A O 1
ATOM 648 N N . LEU A 1 82 ? 9.758 7.384 2.088 1.00 96.31 82 LEU A N 1
ATOM 649 C CA . LEU A 1 82 ? 11.029 6.689 1.866 1.00 96.31 82 LEU A CA 1
ATOM 650 C C . LEU A 1 82 ? 10.990 5.794 0.619 1.00 96.31 82 LEU A C 1
ATOM 652 O O . LEU A 1 82 ? 11.923 5.824 -0.184 1.00 96.31 82 LEU A O 1
ATOM 656 N N . ALA A 1 83 ? 9.906 5.041 0.420 1.00 93.38 83 ALA A N 1
ATOM 657 C CA . ALA A 1 83 ? 9.730 4.186 -0.750 1.00 93.38 83 ALA A CA 1
ATOM 658 C C . ALA A 1 83 ? 9.687 4.999 -2.053 1.00 93.38 83 ALA A C 1
ATOM 660 O O . ALA A 1 83 ? 10.349 4.637 -3.027 1.00 93.38 83 ALA A O 1
ATOM 661 N N . MET A 1 84 ? 8.964 6.123 -2.071 1.00 92.62 84 MET A N 1
ATOM 662 C CA . MET A 1 84 ? 8.880 6.981 -3.257 1.00 92.62 84 MET A CA 1
ATOM 663 C C . MET A 1 84 ? 10.201 7.694 -3.559 1.00 92.62 84 MET A C 1
ATOM 665 O O . MET A 1 84 ? 10.574 7.790 -4.729 1.00 92.62 84 MET A O 1
ATOM 669 N N . ILE A 1 85 ? 10.947 8.127 -2.537 1.00 93.06 85 ILE A N 1
ATOM 670 C CA . ILE A 1 85 ? 12.304 8.671 -2.707 1.00 93.06 85 ILE A CA 1
ATOM 671 C C . ILE A 1 85 ? 13.226 7.613 -3.319 1.00 93.06 85 ILE A C 1
ATOM 673 O O . ILE A 1 85 ? 13.934 7.899 -4.285 1.00 93.06 85 ILE A O 1
ATOM 677 N N . LEU A 1 86 ? 13.197 6.382 -2.798 1.00 90.69 86 LEU A N 1
ATOM 678 C CA . LEU A 1 86 ? 14.015 5.288 -3.318 1.00 90.69 86 LEU A CA 1
ATOM 679 C C . LEU A 1 86 ? 13.695 5.008 -4.792 1.00 90.69 86 LEU A C 1
ATOM 681 O O . LEU A 1 86 ? 14.605 4.937 -5.617 1.00 90.69 86 LEU A O 1
ATOM 685 N N . ILE A 1 87 ? 12.411 4.912 -5.143 1.00 87.50 87 ILE A N 1
ATOM 686 C CA . ILE A 1 87 ? 11.976 4.705 -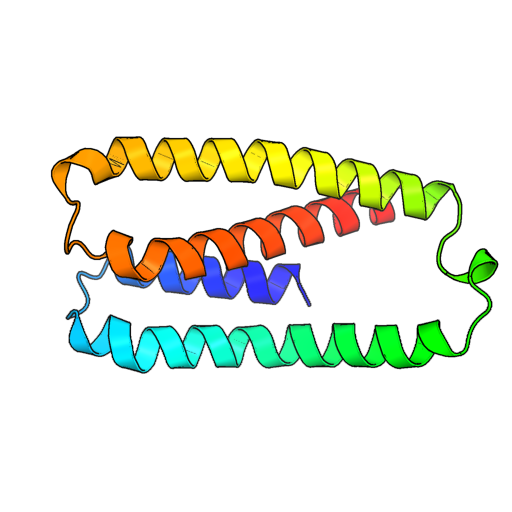6.532 1.00 87.50 87 ILE A CA 1
ATOM 687 C C . ILE A 1 87 ? 12.439 5.841 -7.437 1.00 87.50 87 ILE A C 1
ATOM 689 O O . ILE A 1 87 ? 12.903 5.575 -8.547 1.00 87.50 87 ILE A O 1
ATOM 693 N N . PHE A 1 88 ? 12.332 7.085 -6.972 1.00 87.19 88 PHE A N 1
ATOM 694 C CA . PHE A 1 88 ? 12.768 8.252 -7.725 1.00 87.19 88 PHE A CA 1
ATOM 695 C C . PHE A 1 88 ? 14.273 8.205 -8.021 1.00 87.19 88 PHE A C 1
ATOM 697 O O . PHE A 1 88 ? 14.669 8.350 -9.176 1.00 87.19 88 PHE A O 1
ATOM 704 N N . ILE A 1 89 ? 15.105 7.924 -7.012 1.00 89.44 89 ILE A N 1
ATOM 705 C CA . ILE A 1 89 ? 16.564 7.817 -7.174 1.00 89.44 89 ILE A CA 1
ATOM 706 C C . ILE A 1 89 ? 16.923 6.697 -8.159 1.00 89.44 89 ILE A C 1
ATOM 708 O O . ILE A 1 89 ? 17.743 6.905 -9.055 1.00 89.44 89 ILE A O 1
ATOM 712 N N . LEU A 1 90 ? 16.286 5.527 -8.034 1.00 85.19 90 LEU A N 1
ATOM 713 C CA . LEU A 1 90 ? 16.553 4.371 -8.896 1.00 85.19 90 LEU A CA 1
ATOM 714 C C . LEU A 1 90 ? 16.138 4.598 -10.357 1.00 85.19 90 LEU A C 1
ATOM 716 O O . LEU A 1 90 ? 16.727 4.006 -11.258 1.00 85.19 90 LEU A O 1
ATOM 720 N N . ASN A 1 91 ? 15.150 5.460 -10.602 1.00 81.94 91 ASN A N 1
ATOM 721 C CA . ASN A 1 91 ? 14.583 5.677 -11.934 1.00 81.94 91 ASN A CA 1
ATOM 722 C C . ASN A 1 91 ? 14.922 7.032 -12.551 1.00 81.94 91 ASN A C 1
ATOM 724 O O . ASN A 1 91 ? 14.436 7.329 -13.639 1.00 81.94 91 ASN A O 1
ATOM 728 N N . ILE A 1 92 ? 15.780 7.838 -11.923 1.00 81.12 92 ILE A N 1
ATOM 729 C CA . ILE A 1 92 ? 16.058 9.216 -12.356 1.00 81.12 92 ILE A CA 1
ATOM 730 C C . ILE A 1 92 ? 16.514 9.324 -13.822 1.00 81.12 92 ILE A C 1
ATOM 732 O O . ILE A 1 92 ? 16.214 10.305 -14.493 1.00 81.12 92 ILE A O 1
ATOM 736 N N . LYS A 1 93 ? 17.197 8.293 -14.342 1.00 77.25 93 LYS A N 1
ATOM 737 C CA . LYS A 1 93 ? 17.689 8.226 -15.731 1.00 77.25 93 LYS A CA 1
ATOM 738 C C . LYS A 1 93 ? 16.639 7.750 -16.745 1.00 77.25 93 LYS A C 1
ATOM 740 O O . LYS A 1 93 ? 16.859 7.880 -17.942 1.00 77.25 93 LYS A O 1
ATOM 745 N N . SER A 1 94 ? 15.529 7.191 -16.269 1.00 70.88 94 SER A N 1
ATOM 746 C CA . SER A 1 94 ? 14.482 6.544 -17.072 1.00 70.88 94 SER A CA 1
ATOM 747 C C . SER A 1 94 ? 13.206 7.394 -17.183 1.00 70.88 94 SER A C 1
ATOM 749 O O . SER A 1 94 ? 12.213 6.953 -17.770 1.00 70.88 94 SER A O 1
ATOM 751 N N . LEU A 1 95 ? 13.208 8.607 -16.612 1.00 65.88 95 LEU A N 1
ATOM 752 C CA . LEU A 1 95 ? 12.140 9.595 -16.769 1.00 65.88 95 LEU A CA 1
ATOM 753 C C . LEU A 1 95 ? 12.487 10.601 -17.888 1.00 65.88 95 LEU A C 1
ATOM 755 O O . LEU A 1 95 ? 13.609 11.105 -17.891 1.00 65.88 95 LEU A O 1
ATOM 759 N N . PRO A 1 96 ? 11.540 10.965 -18.784 1.00 59.94 96 PRO A N 1
ATOM 760 C CA . PRO A 1 96 ? 10.152 10.502 -18.897 1.00 59.94 96 PRO A CA 1
ATOM 761 C C . PRO A 1 96 ? 9.978 9.368 -19.931 1.00 59.94 96 PRO A C 1
ATOM 763 O O . PRO A 1 96 ? 10.517 9.434 -21.030 1.00 59.94 96 PRO A O 1
ATOM 766 N N . GLY A 1 97 ? 9.166 8.352 -19.605 1.00 63.91 97 GLY A N 1
ATOM 767 C CA . GLY A 1 97 ? 8.729 7.319 -20.564 1.00 63.91 97 GLY A CA 1
ATOM 768 C C . GLY A 1 97 ? 9.010 5.862 -20.179 1.00 63.91 97 GLY A C 1
ATOM 769 O O . GLY A 1 97 ? 8.471 4.966 -20.825 1.00 63.91 97 GLY A O 1
ATOM 770 N N . GLY A 1 98 ? 9.793 5.603 -19.126 1.00 70.12 98 GLY A N 1
ATOM 771 C CA . GLY A 1 98 ? 10.023 4.246 -18.620 1.00 70.12 98 GLY A CA 1
ATOM 772 C C . GLY A 1 98 ? 8.791 3.607 -17.963 1.00 70.12 98 GLY A C 1
ATOM 773 O O . GLY A 1 98 ? 7.820 4.284 -17.624 1.00 70.12 98 GLY A O 1
ATOM 774 N N . VAL A 1 99 ? 8.857 2.294 -17.722 1.00 69.94 99 VAL A N 1
ATOM 775 C CA . VAL A 1 99 ? 7.805 1.482 -17.068 1.00 69.94 99 VAL A CA 1
ATOM 776 C C . VAL A 1 99 ? 7.328 2.103 -15.743 1.00 69.94 99 VAL A C 1
ATOM 778 O O . VAL A 1 99 ? 6.128 2.179 -15.468 1.00 69.94 99 VAL A O 1
ATOM 781 N N . PHE A 1 100 ? 8.254 2.663 -14.959 1.00 73.81 100 PHE A N 1
ATOM 782 C CA . PHE A 1 100 ? 7.937 3.359 -13.709 1.00 73.81 100 PHE A CA 1
ATOM 783 C C . PHE A 1 100 ? 7.127 4.649 -13.891 1.00 73.81 100 PHE A C 1
ATOM 785 O O . PHE A 1 100 ? 6.371 5.009 -12.994 1.00 73.81 100 PHE A O 1
ATOM 792 N N . GLY A 1 101 ? 7.192 5.311 -15.050 1.00 76.12 101 GLY A N 1
ATOM 793 C CA . GLY A 1 101 ? 6.362 6.484 -15.345 1.00 76.12 101 GLY A CA 1
ATOM 794 C C . GLY A 1 101 ? 4.860 6.176 -15.394 1.00 76.12 101 GLY A C 1
ATOM 795 O O . GLY A 1 101 ? 4.048 7.078 -15.213 1.00 76.12 101 GLY A O 1
ATOM 796 N N . ILE A 1 102 ? 4.484 4.907 -15.585 1.00 80.56 102 ILE A N 1
ATOM 797 C CA . ILE A 1 102 ? 3.087 4.446 -15.553 1.00 80.56 102 ILE A CA 1
ATOM 798 C C . ILE A 1 102 ? 2.760 3.788 -14.211 1.00 80.56 102 ILE A C 1
ATOM 800 O O . ILE A 1 102 ? 1.681 4.001 -13.661 1.00 80.56 102 ILE A O 1
ATOM 804 N N . LEU A 1 103 ? 3.693 3.001 -13.669 1.00 85.50 103 LEU A N 1
ATOM 805 C CA . LEU A 1 103 ? 3.451 2.184 -12.479 1.00 85.50 103 LEU A CA 1
ATOM 806 C C . LEU A 1 103 ? 3.657 2.914 -11.147 1.00 85.50 103 LEU A C 1
ATOM 808 O O . LEU A 1 103 ? 3.271 2.364 -10.118 1.00 85.50 103 LEU A O 1
ATOM 812 N N . TRP A 1 104 ? 4.205 4.135 -11.132 1.00 87.19 104 TRP A N 1
ATOM 813 C CA . TRP A 1 104 ? 4.474 4.869 -9.886 1.00 87.19 104 TRP A CA 1
ATOM 814 C C . TRP A 1 104 ? 3.224 5.050 -9.014 1.00 87.19 104 TRP A C 1
ATOM 816 O O . TRP A 1 104 ? 3.282 4.815 -7.808 1.00 87.19 104 TRP A O 1
ATOM 826 N N . PHE A 1 105 ? 2.089 5.429 -9.611 1.00 88.50 105 PHE A N 1
ATOM 827 C CA . PHE A 1 105 ? 0.853 5.668 -8.870 1.00 88.50 105 PHE A CA 1
ATOM 828 C C . PHE A 1 105 ? 0.219 4.361 -8.373 1.00 88.50 105 PHE A C 1
ATOM 830 O O . PHE A 1 105 ? -0.032 4.263 -7.171 1.00 88.50 105 PHE A O 1
ATOM 837 N N . PRO A 1 106 ? 0.017 3.329 -9.222 1.00 90.88 106 PRO A N 1
ATOM 838 C CA . PRO A 1 106 ? -0.400 2.009 -8.757 1.00 90.88 106 PRO A CA 1
ATOM 839 C C . PRO A 1 106 ? 0.481 1.455 -7.635 1.00 90.88 106 PRO A C 1
ATOM 841 O O . PRO A 1 106 ? -0.038 0.935 -6.649 1.00 90.88 106 PRO A O 1
ATOM 844 N N . PHE A 1 107 ? 1.803 1.601 -7.762 1.00 91.75 107 PHE A N 1
ATOM 845 C CA . PHE A 1 107 ? 2.747 1.154 -6.744 1.00 91.75 107 PHE A CA 1
ATOM 846 C C . PHE A 1 107 ? 2.506 1.883 -5.429 1.00 91.75 107 PHE A C 1
ATOM 848 O O . PHE A 1 107 ? 2.295 1.234 -4.407 1.00 91.75 107 PHE A O 1
ATOM 855 N N . TYR A 1 108 ? 2.492 3.217 -5.462 1.00 93.69 108 TYR A N 1
ATOM 856 C CA . TYR A 1 108 ? 2.265 4.039 -4.278 1.00 93.69 108 TYR A CA 1
ATOM 857 C C . TYR A 1 108 ? 0.953 3.665 -3.584 1.00 93.69 108 TYR A C 1
ATOM 859 O O . TYR A 1 108 ? 0.925 3.450 -2.372 1.00 93.69 108 TYR A O 1
ATOM 867 N N . LEU A 1 109 ? -0.121 3.518 -4.361 1.00 94.44 109 LEU A N 1
ATOM 868 C CA . LEU A 1 109 ? -1.447 3.197 -3.853 1.00 94.44 109 LEU A CA 1
ATOM 869 C C . LEU A 1 109 ? -1.460 1.844 -3.131 1.00 94.44 109 LEU A C 1
ATOM 871 O O . LEU A 1 109 ? -1.882 1.772 -1.975 1.00 94.44 109 LEU A O 1
ATOM 875 N N . PHE A 1 110 ? -0.980 0.777 -3.775 1.00 95.38 110 PHE A N 1
ATOM 876 C CA . PHE A 1 110 ? -0.969 -0.551 -3.158 1.00 95.38 110 PHE A CA 1
ATOM 877 C C . PHE A 1 110 ? 0.042 -0.669 -2.018 1.00 95.38 110 PHE A C 1
ATOM 879 O O . PHE A 1 110 ? -0.225 -1.387 -1.055 1.00 95.38 110 PHE A O 1
ATOM 886 N N . PHE A 1 111 ? 1.153 0.068 -2.078 1.00 96.19 111 PHE A N 1
ATOM 887 C CA . PHE A 1 111 ? 2.127 0.142 -0.994 1.00 96.19 111 PHE A CA 1
ATOM 888 C C . PHE A 1 111 ? 1.519 0.769 0.262 1.00 96.19 111 PHE A C 1
ATOM 890 O O . PHE A 1 111 ? 1.550 0.159 1.330 1.00 96.19 111 PHE A O 1
ATOM 897 N N . VAL A 1 112 ? 0.901 1.946 0.130 1.00 96.88 112 VAL A N 1
ATOM 898 C CA . VAL A 1 112 ? 0.206 2.623 1.235 1.00 96.88 112 VAL A CA 1
ATOM 899 C C . VAL A 1 112 ? -0.909 1.738 1.783 1.00 96.88 112 VAL A C 1
ATOM 901 O O . VAL A 1 112 ? -0.995 1.543 2.994 1.00 96.88 112 VAL A O 1
ATOM 904 N N . LEU A 1 113 ? -1.723 1.146 0.903 1.00 95.62 113 LEU A N 1
ATOM 905 C CA . LEU A 1 113 ? -2.812 0.255 1.297 1.00 95.62 113 LEU A CA 1
ATOM 906 C C . LEU A 1 113 ? -2.306 -0.952 2.097 1.00 95.62 113 LEU A C 1
ATOM 908 O O . LEU A 1 113 ? -2.889 -1.296 3.129 1.00 95.62 113 LEU A O 1
ATOM 912 N N . PHE A 1 114 ? -1.230 -1.585 1.627 1.00 97.12 114 PHE A N 1
ATOM 913 C CA . PHE A 1 114 ? -0.610 -2.731 2.279 1.00 97.12 114 PHE A CA 1
ATOM 914 C C . PHE A 1 114 ? -0.054 -2.352 3.650 1.00 97.12 114 PHE A C 1
ATOM 916 O O . PHE A 1 114 ? -0.459 -2.949 4.646 1.00 97.12 114 PHE A O 1
ATOM 923 N N . VAL A 1 115 ? 0.827 -1.349 3.707 1.00 97.06 115 VAL A N 1
ATOM 924 C CA . VAL A 1 115 ? 1.514 -0.940 4.940 1.00 97.06 115 VAL A CA 1
ATOM 925 C C . VAL A 1 115 ? 0.510 -0.473 5.986 1.00 97.06 115 VAL A C 1
ATOM 927 O O . VAL A 1 115 ? 0.552 -0.959 7.114 1.00 97.06 115 VAL A O 1
ATOM 930 N N . PHE A 1 116 ? -0.444 0.381 5.608 1.00 96.75 116 PHE A N 1
ATOM 931 C CA . PHE A 1 116 ? -1.473 0.854 6.530 1.00 96.75 116 PHE A CA 1
ATOM 932 C C . PHE A 1 116 ? -2.294 -0.303 7.092 1.00 96.75 116 PHE A C 1
ATOM 934 O O . PHE A 1 116 ? -2.393 -0.467 8.308 1.00 96.75 116 PHE A O 1
ATOM 941 N N . SER A 1 117 ? -2.830 -1.153 6.213 1.00 95.12 117 SER A N 1
ATOM 942 C CA . SER A 1 117 ? -3.669 -2.278 6.633 1.00 95.12 117 SER A CA 1
ATOM 943 C C . SER A 1 117 ? -2.897 -3.293 7.474 1.00 95.12 117 SER A C 1
ATOM 945 O O . SER A 1 117 ? -3.459 -3.880 8.396 1.00 95.12 117 SER A O 1
ATOM 947 N N . PHE A 1 118 ? -1.620 -3.511 7.160 1.00 95.94 118 PHE A N 1
ATOM 948 C CA . PHE A 1 118 ? -0.750 -4.414 7.901 1.00 95.94 118 PHE A CA 1
ATOM 949 C C . PHE A 1 118 ? -0.432 -3.857 9.290 1.00 95.94 118 PHE A C 1
ATOM 951 O O . PHE A 1 118 ? -0.583 -4.571 10.278 1.00 95.94 118 PHE A O 1
ATOM 958 N N . CYS A 1 119 ? -0.060 -2.579 9.390 1.00 94.88 119 CYS A N 1
ATOM 959 C CA . CYS A 1 119 ? 0.200 -1.924 10.669 1.00 94.88 119 CYS A CA 1
ATOM 960 C C . CYS A 1 119 ? -1.036 -1.928 11.573 1.00 94.88 119 CYS A C 1
ATOM 962 O O . CYS A 1 119 ? -0.916 -2.306 12.737 1.00 94.88 119 CYS A O 1
ATOM 964 N N . VAL A 1 120 ? -2.215 -1.581 11.040 1.00 93.44 120 VAL A N 1
ATOM 965 C CA . VAL A 1 120 ? -3.476 -1.647 11.797 1.00 93.44 120 VAL A CA 1
ATOM 966 C C . VAL A 1 120 ? -3.716 -3.068 12.308 1.00 93.44 120 VAL A C 1
ATOM 968 O O . VAL A 1 120 ? -3.916 -3.254 13.503 1.00 93.44 120 VAL A O 1
ATOM 971 N N . LEU A 1 121 ? -3.608 -4.082 11.442 1.00 92.88 121 LEU A N 1
ATOM 972 C CA . LEU A 1 121 ? -3.805 -5.482 11.832 1.00 92.88 121 LEU A CA 1
ATOM 973 C C . LEU A 1 121 ? -2.842 -5.920 12.948 1.00 92.88 121 LEU A C 1
ATOM 975 O O . LEU A 1 121 ? -3.248 -6.597 13.891 1.00 92.88 121 LEU A O 1
ATOM 979 N N . VAL A 1 122 ? -1.568 -5.532 12.857 1.00 93.44 122 VAL A N 1
ATOM 980 C CA . VAL A 1 122 ? -0.548 -5.872 13.858 1.00 93.44 122 VAL A CA 1
ATOM 981 C C . VAL A 1 122 ? -0.808 -5.177 15.194 1.00 93.44 122 VAL A C 1
ATOM 983 O O . VAL A 1 122 ? -0.614 -5.803 16.235 1.00 93.44 122 VAL A O 1
ATOM 986 N N . PHE A 1 123 ? -1.224 -3.910 15.195 1.00 91.56 123 PHE A N 1
ATOM 987 C CA . PHE A 1 123 ? -1.508 -3.186 16.438 1.00 91.56 123 PHE A CA 1
ATOM 988 C C . PHE A 1 123 ? -2.791 -3.670 17.103 1.00 91.56 123 PHE A C 1
ATOM 990 O O . PHE A 1 123 ? -2.781 -3.914 18.307 1.00 91.56 123 PHE A O 1
ATOM 997 N N . THR A 1 124 ? -3.837 -3.951 16.325 1.00 87.88 124 THR A N 1
ATOM 998 C CA . THR A 1 124 ? -5.079 -4.521 16.858 1.00 87.88 124 THR A CA 1
ATOM 999 C C . THR A 1 124 ? -4.874 -5.924 17.439 1.00 87.88 124 THR A C 1
ATOM 1001 O O . THR A 1 124 ? -5.436 -6.222 18.483 1.00 87.88 124 THR A O 1
ATOM 1004 N N . ASN A 1 125 ? -4.039 -6.776 16.832 1.00 84.19 125 ASN A N 1
ATOM 1005 C CA . ASN A 1 125 ? -3.783 -8.131 17.351 1.00 84.19 125 ASN A CA 1
ATOM 1006 C C . ASN A 1 125 ? -2.881 -8.178 18.596 1.00 84.19 125 ASN A C 1
ATOM 1008 O O . ASN A 1 125 ? -2.816 -9.210 19.257 1.00 84.19 125 ASN A O 1
ATOM 1012 N N . LYS A 1 126 ? -2.136 -7.108 18.891 1.00 69.38 126 LYS A N 1
ATOM 1013 C CA . LYS A 1 126 ? -1.306 -7.000 20.107 1.00 69.38 126 LYS A CA 1
ATOM 1014 C C . LYS A 1 126 ? -2.058 -6.378 21.292 1.00 69.38 126 LYS A C 1
ATOM 1016 O O . LYS A 1 126 ? -1.467 -6.230 22.360 1.00 69.38 126 LYS A O 1
ATOM 1021 N N . SER A 1 127 ? -3.302 -5.969 21.060 1.00 53.78 127 SER A N 1
ATOM 1022 C CA . SER A 1 127 ? -4.176 -5.193 21.942 1.00 53.78 127 SER A CA 1
ATOM 1023 C C . SER A 1 127 ? -5.040 -6.094 22.808 1.00 53.78 127 SER A C 1
ATOM 1025 O O . SER A 1 127 ? -5.312 -5.653 23.948 1.00 53.78 127 SER A O 1
#